Protein AF-A0A093ZN58-F1 (afdb_monomer_lite)

Foldseek 3Di:
DDDDPDDPPDDPPPDDPVVVDDPDDDVPDDDDLVPDPPVSHDDDDDPVRVVCVVVVNDDPDD

pLDDT: mean 76.77, std 12.57, range [45.19, 89.75]

Sequence (62 aa):
PLGRNIRSDSQVGSVPGRDFGPVAAAQGEFFDRSELPARFRRSPYTEAEIEAIETGGATMVC

Secondary structure (DSSP, 8-state):
--------S--TTTS-GGGG--SSPPTT----GGGS-GGGSPPPPPHHHHHHHHTTT-----

Radius of gyration: 22.83 Å; chains: 1; bounding box: 55×38×49 Å

Structure (mmCIF, N/CA/C/O backbone):
data_AF-A0A093ZN58-F1
#
_entry.id   AF-A0A093ZN58-F1
#
loop_
_atom_site.group_PDB
_atom_site.id
_atom_site.type_symbol
_atom_site.label_atom_id
_atom_site.label_alt_id
_atom_site.label_comp_id
_atom_site.label_asym_id
_atom_site.labe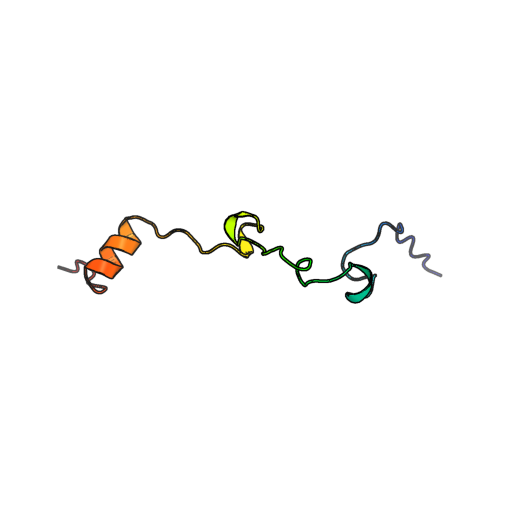l_entity_id
_atom_site.label_seq_id
_atom_site.pdbx_PDB_ins_code
_atom_site.Cartn_x
_atom_site.Cartn_y
_atom_site.Cartn_z
_atom_site.occupancy
_atom_site.B_iso_or_equiv
_atom_site.auth_seq_id
_atom_site.auth_comp_id
_atom_site.auth_asym_id
_atom_site.auth_atom_id
_atom_site.pdbx_PDB_model_num
ATOM 1 N N . PRO A 1 1 ? 37.901 18.144 -20.756 1.00 45.25 1 PRO A N 1
ATOM 2 C CA . PRO A 1 1 ? 36.762 17.194 -20.799 1.00 45.25 1 PRO A CA 1
ATOM 3 C C . PRO A 1 1 ? 36.580 16.503 -19.438 1.00 45.25 1 PRO A C 1
ATOM 5 O O . PRO A 1 1 ? 37.484 15.816 -18.975 1.00 45.25 1 PRO A O 1
ATOM 8 N N . LEU A 1 2 ? 35.458 16.755 -18.756 1.00 49.28 2 LEU A N 1
ATOM 9 C CA . LEU A 1 2 ? 35.165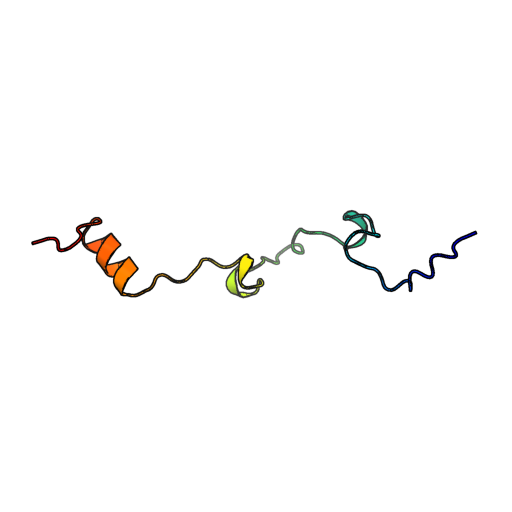 16.151 -17.452 1.00 49.28 2 LEU A CA 1
ATOM 10 C C . LEU A 1 2 ? 34.727 14.693 -17.660 1.00 49.28 2 LEU A C 1
ATOM 12 O O . LEU A 1 2 ? 33.603 14.427 -18.081 1.00 49.28 2 LEU A O 1
ATOM 16 N N . GLY A 1 3 ? 35.642 13.757 -17.405 1.00 58.16 3 GLY A N 1
ATOM 17 C CA . GLY A 1 3 ? 35.376 12.321 -17.422 1.00 58.16 3 GLY A CA 1
ATOM 18 C C . GLY A 1 3 ? 34.453 11.938 -16.269 1.00 58.16 3 GLY A C 1
ATOM 19 O O . GLY A 1 3 ? 34.864 11.913 -15.110 1.00 58.16 3 GLY A O 1
ATOM 20 N N . ARG A 1 4 ? 33.186 11.664 -16.583 1.00 57.34 4 ARG A N 1
ATOM 21 C CA . ARG A 1 4 ? 32.216 11.148 -15.620 1.00 57.34 4 ARG A CA 1
ATOM 22 C C . ARG A 1 4 ? 32.400 9.636 -15.494 1.00 57.34 4 ARG A C 1
ATOM 24 O O . ARG A 1 4 ? 31.833 8.867 -16.261 1.00 57.34 4 ARG A O 1
ATOM 31 N N . ASN A 1 5 ? 33.181 9.224 -14.502 1.00 62.91 5 ASN A N 1
ATOM 32 C CA . ASN A 1 5 ? 33.342 7.821 -14.119 1.00 62.91 5 ASN A CA 1
ATOM 33 C C . ASN A 1 5 ? 32.097 7.380 -13.320 1.00 62.91 5 ASN A C 1
ATOM 35 O O . ASN A 1 5 ? 32.124 7.336 -12.092 1.00 62.91 5 ASN A O 1
ATOM 39 N N . ILE A 1 6 ? 30.971 7.126 -13.995 1.00 61.62 6 ILE A N 1
ATOM 40 C CA . ILE A 1 6 ? 29.839 6.431 -13.364 1.00 61.62 6 ILE A CA 1
ATOM 41 C C . ILE A 1 6 ? 30.196 4.951 -13.360 1.00 61.62 6 ILE A C 1
ATOM 43 O O . ILE A 1 6 ? 30.250 4.315 -14.410 1.00 61.62 6 ILE A O 1
ATOM 47 N N . ARG A 1 7 ? 30.491 4.424 -12.171 1.00 57.88 7 ARG A N 1
ATOM 48 C CA . ARG A 1 7 ? 30.606 2.984 -11.952 1.00 57.88 7 ARG A CA 1
ATOM 49 C C . ARG A 1 7 ? 29.274 2.348 -12.343 1.00 57.88 7 ARG A C 1
ATOM 51 O O . ARG A 1 7 ? 28.221 2.746 -11.853 1.00 57.88 7 ARG A O 1
ATOM 58 N N . SER A 1 8 ? 29.353 1.427 -13.288 1.00 55.94 8 SER A N 1
ATOM 59 C CA . SER A 1 8 ? 28.254 0.709 -13.915 1.00 55.94 8 SER A CA 1
ATOM 60 C C . SER A 1 8 ? 27.749 -0.416 -13.016 1.00 55.94 8 SER A C 1
ATOM 62 O O . SER A 1 8 ? 27.854 -1.579 -13.381 1.00 55.94 8 SER A O 1
ATOM 64 N N . ASP A 1 9 ? 27.214 -0.072 -11.851 1.00 57.41 9 ASP A N 1
ATOM 65 C CA . ASP A 1 9 ? 26.326 -0.980 -11.135 1.00 57.41 9 ASP A CA 1
ATOM 66 C C . ASP A 1 9 ? 24.921 -0.418 -11.304 1.00 57.41 9 ASP A C 1
ATOM 68 O O . ASP A 1 9 ? 24.613 0.664 -10.807 1.00 57.41 9 ASP A O 1
ATOM 72 N N . SER A 1 10 ? 24.130 -1.116 -12.119 1.00 61.56 10 SER A N 1
ATOM 73 C CA . SER A 1 10 ? 22.760 -0.829 -12.550 1.00 61.56 10 SER A CA 1
ATOM 74 C C . SER A 1 10 ? 21.940 -0.056 -11.513 1.00 61.56 10 SER A C 1
ATOM 76 O O . SER A 1 10 ? 21.268 -0.634 -10.660 1.00 61.56 10 SER A O 1
ATOM 78 N N . GLN A 1 11 ? 21.995 1.273 -11.578 1.00 67.06 11 GLN A N 1
ATOM 79 C CA . GLN A 1 11 ? 21.301 2.132 -10.633 1.00 67.06 11 GLN A CA 1
ATOM 80 C C . GLN A 1 11 ? 19.860 2.319 -11.108 1.00 67.06 11 GLN A C 1
ATOM 82 O O . GLN A 1 11 ? 19.602 2.519 -12.298 1.00 67.06 11 GLN A O 1
ATOM 87 N N . VAL A 1 12 ? 18.903 2.244 -10.181 1.00 66.38 12 VAL A N 1
ATOM 88 C CA . VAL A 1 12 ? 17.482 2.482 -10.473 1.00 66.38 12 VAL A CA 1
ATOM 89 C C . VAL A 1 12 ? 17.347 3.890 -11.070 1.00 66.38 12 VAL A C 1
ATOM 91 O O . VAL A 1 12 ? 17.532 4.881 -10.369 1.00 66.38 12 VAL A O 1
ATOM 94 N N . GLY A 1 13 ? 17.102 3.966 -12.384 1.00 73.06 13 GLY A N 1
ATOM 95 C CA . GLY A 1 13 ? 17.066 5.209 -13.165 1.00 73.06 13 GLY A CA 1
ATOM 96 C C . GLY A 1 13 ? 17.922 5.215 -14.441 1.00 73.06 13 GLY A C 1
ATOM 97 O O . GLY A 1 13 ? 17.630 5.997 -15.341 1.00 73.06 13 GLY A O 1
ATOM 98 N N . SER A 1 14 ? 18.936 4.347 -14.566 1.00 80.38 14 SER A N 1
ATOM 99 C CA . SER A 1 14 ? 19.754 4.235 -15.793 1.00 80.38 14 SER A CA 1
ATOM 100 C C . SER A 1 14 ? 19.282 3.145 -16.761 1.00 80.38 14 SER A C 1
ATOM 102 O O . SER A 1 14 ? 19.703 3.129 -17.914 1.00 80.38 14 SER A O 1
ATOM 104 N N . VAL A 1 15 ? 18.426 2.234 -16.293 1.00 81.75 15 VAL A N 1
ATOM 105 C CA . VAL A 1 15 ? 17.889 1.093 -17.048 1.00 81.75 15 VAL A CA 1
ATOM 106 C C . VAL A 1 15 ? 16.387 1.311 -17.279 1.00 81.75 15 VAL A C 1
ATOM 108 O O . VAL A 1 15 ? 15.696 1.745 -16.350 1.00 81.75 15 VAL A O 1
ATOM 111 N N . PRO A 1 16 ? 15.848 1.058 -18.488 1.00 83.25 16 PRO A N 1
ATOM 112 C CA . PRO A 1 16 ? 14.418 1.192 -18.735 1.00 83.25 16 PRO A CA 1
ATOM 113 C C . PRO A 1 16 ? 13.621 0.164 -17.922 1.00 83.25 16 PRO A C 1
ATOM 115 O O . PRO A 1 16 ? 14.008 -0.993 -17.798 1.00 83.25 16 PRO A O 1
ATOM 118 N N . GLY A 1 17 ? 12.451 0.575 -17.421 1.00 79.31 17 GLY A N 1
ATOM 119 C CA . GLY A 1 17 ? 11.597 -0.233 -16.535 1.00 79.31 17 GLY A CA 1
ATOM 120 C C . GLY A 1 17 ? 11.292 -1.656 -17.031 1.00 79.31 17 GLY A C 1
ATOM 121 O O . GLY A 1 17 ? 11.155 -2.572 -16.229 1.00 79.31 17 GLY A O 1
ATOM 122 N N . ARG A 1 18 ? 11.229 -1.850 -18.354 1.00 82.25 18 ARG A N 1
ATOM 123 C CA . ARG A 1 18 ? 10.930 -3.140 -18.997 1.00 82.25 18 ARG A CA 1
ATOM 124 C C . ARG A 1 18 ? 12.017 -4.207 -18.786 1.00 82.25 18 ARG A C 1
ATOM 126 O O . ARG A 1 18 ? 11.708 -5.390 -18.848 1.00 82.25 18 ARG A O 1
ATOM 133 N N . ASP A 1 19 ? 13.260 -3.793 -18.538 1.00 85.69 19 ASP A N 1
ATOM 134 C CA . ASP A 1 19 ? 14.402 -4.707 -18.404 1.00 85.69 19 ASP A CA 1
ATOM 135 C C . ASP A 1 19 ? 14.493 -5.302 -16.987 1.00 85.69 19 ASP A C 1
ATOM 137 O O . ASP A 1 19 ? 15.216 -6.269 -16.767 1.00 85.69 19 ASP A O 1
ATOM 141 N N . PHE A 1 20 ? 13.735 -4.761 -16.023 1.00 82.56 20 PHE A N 1
ATOM 142 C CA . PHE A 1 20 ? 13.651 -5.286 -14.653 1.00 82.56 20 P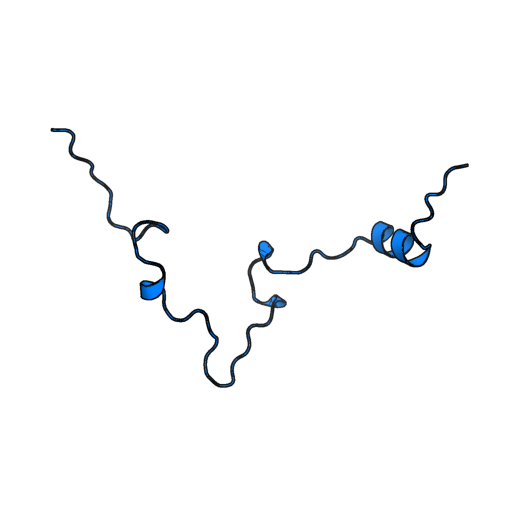HE A CA 1
ATOM 143 C C . PHE A 1 20 ? 12.752 -6.526 -14.528 1.00 82.56 20 PHE A C 1
ATOM 145 O O . PHE A 1 20 ? 12.669 -7.112 -13.451 1.00 82.56 20 PHE A O 1
ATOM 152 N N . GLY A 1 21 ? 12.101 -6.937 -15.618 1.00 84.94 21 GLY A N 1
ATOM 153 C CA . GLY A 1 21 ? 11.225 -8.101 -15.658 1.00 84.94 21 GLY A CA 1
ATOM 154 C C . GLY A 1 21 ? 9.736 -7.769 -15.503 1.00 84.94 21 GLY A C 1
ATOM 155 O O . GLY A 1 21 ? 9.341 -6.604 -15.397 1.00 84.94 21 GLY A O 1
ATOM 156 N N . PRO A 1 22 ? 8.880 -8.801 -15.562 1.00 83.69 22 PRO A N 1
ATOM 157 C CA . PRO A 1 22 ? 7.436 -8.640 -15.474 1.00 83.69 22 PRO A CA 1
ATOM 158 C C . PRO A 1 22 ? 7.005 -8.194 -14.072 1.00 83.69 22 PRO A C 1
ATOM 160 O O . PRO A 1 22 ? 7.471 -8.711 -13.063 1.00 83.69 22 PRO A O 1
ATOM 163 N N . VAL A 1 23 ? 6.067 -7.245 -14.022 1.00 83.44 23 VAL A N 1
ATOM 164 C CA . VAL A 1 23 ? 5.437 -6.780 -12.771 1.00 83.44 23 VAL A CA 1
ATOM 165 C C . VAL A 1 23 ? 4.321 -7.728 -12.317 1.00 83.44 23 VAL A C 1
ATOM 167 O O . VAL A 1 23 ? 3.993 -7.779 -11.137 1.00 83.44 23 VAL A O 1
ATOM 170 N N . ALA A 1 24 ? 3.709 -8.456 -13.253 1.00 85.31 24 ALA A N 1
ATOM 171 C CA . ALA A 1 24 ? 2.663 -9.423 -12.951 1.00 85.31 24 ALA A CA 1
ATOM 172 C C . ALA A 1 24 ? 3.258 -10.697 -12.334 1.00 85.31 24 ALA A C 1
ATOM 174 O O . ALA A 1 24 ? 4.334 -11.136 -12.739 1.00 85.31 24 ALA A O 1
ATOM 175 N N . ALA A 1 25 ? 2.529 -11.292 -11.388 1.00 85.38 25 ALA A N 1
ATOM 176 C CA . ALA A 1 25 ? 2.871 -12.596 -10.834 1.00 85.38 25 ALA A CA 1
ATOM 177 C C . ALA A 1 25 ? 2.816 -13.684 -11.920 1.00 85.38 25 ALA A C 1
ATOM 179 O O . ALA A 1 25 ? 2.135 -13.528 -12.942 1.00 85.38 25 ALA A O 1
ATOM 180 N N . ALA A 1 26 ? 3.530 -14.788 -11.697 1.00 86.75 26 ALA A N 1
ATOM 181 C CA . ALA A 1 26 ? 3.466 -15.939 -12.584 1.00 86.75 26 ALA A CA 1
ATOM 182 C C . ALA A 1 26 ? 2.049 -16.538 -12.614 1.00 86.75 26 ALA A C 1
ATOM 184 O O . ALA A 1 26 ? 1.228 -16.324 -11.721 1.00 86.75 26 ALA A O 1
ATOM 185 N N . GLN A 1 27 ? 1.744 -17.310 -13.658 1.00 89.75 27 GLN A N 1
ATOM 186 C CA . GLN A 1 27 ? 0.435 -17.945 -13.792 1.00 89.75 27 GLN A CA 1
ATOM 187 C C . GLN A 1 27 ? 0.162 -18.864 -12.588 1.00 89.75 27 GLN A C 1
ATOM 189 O O . GLN A 1 27 ? 0.855 -19.860 -12.397 1.00 89.75 27 GLN A O 1
ATOM 194 N N . GLY A 1 28 ? -0.873 -18.542 -11.806 1.00 89.00 28 GLY A N 1
ATOM 195 C CA . GLY A 1 28 ? -1.248 -19.292 -10.600 1.00 89.00 28 GLY A CA 1
ATOM 196 C C . GLY A 1 28 ? -0.600 -18.797 -9.302 1.00 89.00 28 GLY A C 1
ATOM 197 O O . GLY A 1 28 ? -0.927 -19.320 -8.241 1.00 89.00 28 GLY A O 1
ATOM 198 N N . GLU A 1 29 ? 0.263 -17.783 -9.370 1.00 86.19 29 GLU A N 1
ATOM 199 C CA . GLU A 1 29 ? 0.862 -17.121 -8.213 1.00 86.19 29 GLU A CA 1
ATOM 200 C C . GLU A 1 29 ? 0.156 -15.784 -7.942 1.00 86.19 29 GLU A C 1
ATOM 202 O O . GLU A 1 29 ? -0.280 -15.086 -8.861 1.00 86.19 29 GLU A O 1
ATOM 207 N N . PHE A 1 30 ? 0.030 -15.420 -6.668 1.00 84.31 30 PHE A N 1
ATOM 208 C CA . PHE A 1 30 ? -0.551 -14.153 -6.238 1.00 84.31 30 PHE A CA 1
ATOM 209 C C . PHE A 1 30 ? 0.386 -13.492 -5.239 1.00 84.31 30 PHE A C 1
ATOM 211 O O . PHE A 1 30 ? 0.845 -14.140 -4.306 1.00 84.31 30 PHE A O 1
ATOM 218 N N . PHE A 1 31 ? 0.621 -12.191 -5.399 1.00 86.00 31 PHE A N 1
ATOM 219 C CA . PHE A 1 31 ? 1.342 -11.428 -4.389 1.00 86.00 31 PHE A CA 1
ATOM 220 C C . PHE A 1 31 ? 0.436 -11.186 -3.184 1.00 86.00 31 PHE A C 1
ATOM 222 O O . PHE A 1 31 ? -0.559 -10.458 -3.291 1.00 86.00 31 PHE A O 1
ATOM 229 N N . ASP A 1 32 ? 0.798 -11.743 -2.031 1.00 86.19 32 ASP A N 1
ATOM 230 C CA . ASP A 1 32 ? 0.229 -11.276 -0.776 1.00 86.19 32 ASP A CA 1
ATOM 231 C C . ASP A 1 32 ? 0.856 -9.920 -0.426 1.00 86.19 32 ASP A C 1
ATOM 233 O O . ASP A 1 32 ? 2.068 -9.709 -0.482 1.00 86.19 32 ASP A O 1
ATOM 237 N N . ARG A 1 33 ? 0.014 -8.966 -0.029 1.00 84.12 33 ARG A N 1
ATOM 238 C CA . ARG A 1 33 ? 0.479 -7.670 0.466 1.00 84.12 33 ARG A CA 1
ATOM 239 C C . ARG A 1 33 ? 1.356 -7.835 1.703 1.00 84.12 33 ARG A C 1
ATOM 241 O O . ARG A 1 33 ? 2.209 -6.982 1.925 1.00 84.12 33 ARG A O 1
ATOM 248 N N . SER A 1 34 ? 1.156 -8.895 2.490 1.00 84.38 34 SER A N 1
ATOM 249 C CA . SER A 1 34 ? 1.962 -9.194 3.680 1.00 84.38 34 SER A CA 1
ATOM 250 C C . SER A 1 34 ? 3.447 -9.437 3.357 1.00 84.38 34 SER A C 1
ATOM 252 O O . SER A 1 34 ? 4.305 -9.076 4.164 1.00 84.38 34 SER A O 1
ATOM 254 N N . GLU A 1 35 ? 3.743 -9.946 2.159 1.00 86.12 35 GLU A N 1
ATOM 255 C CA . GLU A 1 35 ? 5.092 -10.254 1.663 1.00 86.12 35 GLU A CA 1
ATOM 256 C C . GLU A 1 35 ? 5.784 -9.040 1.025 1.00 86.12 35 GLU A C 1
ATOM 258 O O . GLU A 1 35 ? 6.999 -9.030 0.815 1.00 86.12 35 GLU A O 1
ATOM 263 N N . LEU A 1 36 ? 5.027 -7.977 0.735 1.00 85.50 36 LEU A N 1
ATOM 264 C CA . LEU A 1 36 ? 5.565 -6.758 0.147 1.00 85.50 36 LEU A CA 1
ATOM 265 C C . LEU A 1 36 ? 6.221 -5.845 1.203 1.00 85.50 36 LEU A C 1
ATOM 267 O O . LEU A 1 36 ? 5.835 -5.825 2.379 1.00 85.50 36 LEU A O 1
ATOM 271 N N . PRO A 1 37 ? 7.190 -5.000 0.791 1.00 88.56 37 PRO A N 1
ATOM 272 C CA . PRO A 1 37 ? 7.779 -3.986 1.661 1.00 88.56 37 PRO A CA 1
ATOM 273 C C . PRO A 1 37 ? 6.731 -3.136 2.392 1.00 88.56 37 PRO A C 1
ATOM 275 O O . PRO A 1 37 ? 5.664 -2.856 1.854 1.00 88.56 37 PRO A O 1
ATOM 278 N N . ALA A 1 38 ? 7.064 -2.655 3.598 1.00 86.00 38 ALA A N 1
ATOM 279 C CA . ALA A 1 38 ? 6.148 -1.924 4.492 1.00 86.00 38 ALA A CA 1
ATOM 280 C C . ALA A 1 38 ? 5.318 -0.822 3.810 1.00 86.00 38 ALA A C 1
ATOM 282 O O . ALA A 1 38 ? 4.135 -0.690 4.090 1.00 86.00 38 ALA A O 1
ATOM 283 N N . ARG A 1 39 ? 5.909 -0.094 2.859 1.00 86.88 39 ARG A N 1
A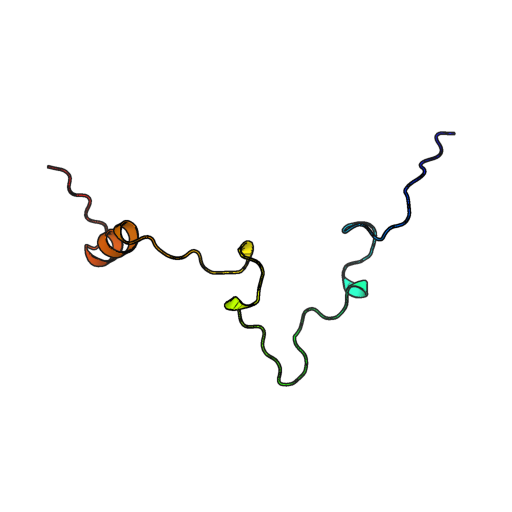TOM 284 C CA . ARG A 1 39 ? 5.240 0.963 2.079 1.00 86.88 39 ARG A CA 1
ATOM 285 C C . ARG A 1 39 ? 4.045 0.497 1.234 1.00 86.88 39 ARG A C 1
ATOM 287 O O . ARG A 1 39 ? 3.260 1.328 0.803 1.00 86.88 39 ARG A O 1
ATOM 294 N N . PHE A 1 40 ? 3.939 -0.800 0.956 1.00 87.12 40 PHE A N 1
ATOM 295 C CA . PHE A 1 40 ? 2.843 -1.407 0.195 1.00 87.12 40 PHE A CA 1
ATOM 296 C C . PHE A 1 40 ? 1.847 -2.162 1.088 1.00 87.12 40 PHE A C 1
ATOM 298 O O . PHE A 1 40 ? 0.851 -2.693 0.592 1.00 87.12 40 PHE A O 1
ATOM 305 N N . ARG A 1 41 ? 2.105 -2.216 2.399 1.00 87.31 41 ARG A N 1
ATOM 306 C CA . ARG A 1 41 ? 1.198 -2.792 3.393 1.00 87.31 41 ARG A CA 1
ATOM 307 C C . ARG A 1 41 ? 0.236 -1.720 3.898 1.00 87.31 41 ARG A C 1
ATOM 309 O O . ARG A 1 41 ? 0.551 -0.532 3.881 1.00 87.31 41 ARG A O 1
ATOM 316 N N . ARG A 1 42 ? -0.952 -2.136 4.345 1.00 83.50 42 ARG A N 1
ATOM 317 C CA . ARG A 1 42 ? -1.852 -1.234 5.081 1.00 83.50 42 ARG A CA 1
ATOM 318 C C . ARG A 1 42 ? -1.198 -0.916 6.422 1.00 83.50 42 ARG A C 1
ATOM 320 O O . ARG A 1 42 ? -0.684 -1.829 7.069 1.00 83.50 42 ARG A O 1
ATOM 327 N N . SER A 1 43 ? -1.226 0.347 6.830 1.00 84.19 43 SER A N 1
ATOM 328 C CA . SER A 1 43 ? -0.814 0.717 8.182 1.00 84.19 43 SER A CA 1
ATOM 329 C C . SER A 1 43 ? -1.746 0.040 9.193 1.00 84.19 43 SER A C 1
ATOM 331 O O . SER A 1 43 ? -2.964 0.107 9.001 1.00 84.19 43 SER A O 1
ATOM 333 N N . PRO A 1 44 ? -1.215 -0.636 10.227 1.00 83.56 44 PRO A N 1
ATOM 334 C CA . PRO A 1 44 ? -2.047 -1.121 11.317 1.00 83.56 44 PRO A CA 1
ATOM 335 C C . PRO A 1 44 ? -2.645 0.080 12.055 1.00 83.56 44 PRO A C 1
ATOM 337 O O . PRO A 1 44 ? -1.935 1.055 12.303 1.00 83.56 44 PRO A O 1
ATOM 340 N N . TYR A 1 45 ? -3.933 0.005 12.389 1.00 85.31 45 TYR A N 1
ATOM 341 C CA . TYR A 1 45 ? -4.557 0.986 13.272 1.00 85.31 45 TYR A CA 1
ATOM 342 C C . TYR A 1 45 ? -4.060 0.773 14.699 1.00 85.31 45 TYR A C 1
ATOM 344 O O . TYR A 1 45 ? -3.887 -0.361 15.150 1.00 85.31 45 TYR A O 1
ATOM 352 N N . THR A 1 46 ? -3.817 1.871 15.398 1.00 87.88 46 THR A N 1
ATOM 353 C CA . THR A 1 46 ? -3.581 1.861 16.841 1.00 87.88 46 THR A CA 1
ATOM 354 C C . THR A 1 46 ? -4.896 1.649 17.593 1.00 87.88 46 THR A C 1
ATOM 356 O O . THR A 1 46 ? -5.963 1.969 17.075 1.00 87.88 46 THR A O 1
ATOM 359 N N . GLU A 1 47 ? -4.830 1.153 18.830 1.00 85.62 47 GLU A N 1
ATOM 360 C CA . GLU A 1 47 ? -6.025 0.913 19.659 1.00 85.62 47 GLU A CA 1
ATOM 361 C C . GLU A 1 47 ? -6.894 2.174 19.808 1.00 85.62 47 GLU A C 1
ATOM 363 O O . GLU A 1 47 ? -8.111 2.121 19.677 1.00 85.62 47 GLU A O 1
ATOM 368 N N . ALA A 1 48 ? -6.256 3.336 19.977 1.00 84.44 48 ALA A N 1
ATOM 369 C CA . ALA A 1 48 ? -6.951 4.616 20.076 1.00 84.44 48 ALA A CA 1
ATOM 370 C C . ALA A 1 48 ? -7.665 5.013 18.771 1.00 84.44 48 ALA A C 1
ATOM 372 O O . ALA A 1 48 ? -8.736 5.612 18.806 1.00 84.44 48 ALA A O 1
ATOM 373 N N . GLU A 1 49 ? -7.092 4.691 17.607 1.00 83.62 49 GLU A N 1
ATOM 374 C CA . GLU A 1 49 ? -7.748 4.934 16.317 1.00 83.62 49 GLU A CA 1
ATOM 375 C C . GLU A 1 49 ? -8.925 3.985 16.098 1.00 83.62 49 GLU A C 1
ATOM 377 O O . GLU A 1 49 ? -9.938 4.394 15.534 1.00 83.62 49 GLU A O 1
ATOM 382 N N . ILE A 1 50 ? -8.807 2.737 16.557 1.00 85.69 50 ILE A N 1
ATOM 383 C CA . ILE A 1 50 ? -9.899 1.760 16.513 1.00 85.69 50 ILE A CA 1
ATOM 384 C C . ILE A 1 50 ? -11.063 2.265 17.369 1.00 85.69 50 ILE A C 1
ATOM 386 O O . ILE A 1 50 ? -12.174 2.394 16.858 1.00 85.69 50 ILE A O 1
ATOM 390 N N . GLU A 1 51 ? -10.799 2.662 18.616 1.00 84.69 51 GLU A N 1
ATOM 391 C CA . GLU A 1 51 ? -11.814 3.221 19.516 1.00 84.69 51 GLU A CA 1
ATOM 392 C C . GLU A 1 51 ? -12.447 4.494 18.936 1.00 84.69 51 GLU A C 1
ATOM 394 O O . GLU A 1 51 ? -13.669 4.650 18.950 1.00 84.69 51 GLU A O 1
ATOM 399 N N . ALA A 1 52 ? -11.648 5.392 18.352 1.00 83.81 52 ALA A N 1
ATOM 400 C CA . ALA A 1 52 ? -12.162 6.591 17.696 1.00 83.81 52 ALA A CA 1
ATOM 401 C C . ALA A 1 52 ? -13.095 6.258 16.519 1.00 83.81 52 ALA A C 1
ATOM 403 O O . ALA A 1 52 ? -14.072 6.966 16.295 1.00 83.81 52 ALA A O 1
ATOM 404 N N . ILE A 1 53 ? -12.836 5.186 15.766 1.00 82.06 53 ILE A N 1
ATOM 405 C CA . ILE A 1 53 ? -13.723 4.739 14.683 1.00 82.06 53 ILE A CA 1
ATOM 406 C C . ILE A 1 53 ? -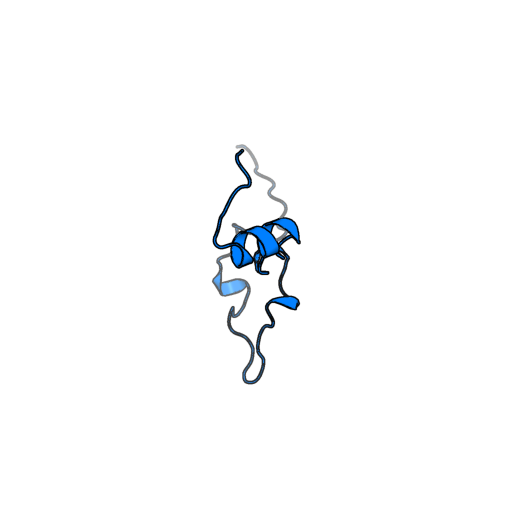15.004 4.112 15.251 1.00 82.06 53 ILE A C 1
ATOM 408 O O . ILE A 1 53 ? -16.095 4.432 14.778 1.00 82.06 53 ILE A O 1
ATOM 412 N N . GLU A 1 54 ? -14.896 3.257 16.270 1.00 83.25 54 GLU A N 1
ATOM 413 C CA . GLU A 1 54 ? -16.038 2.576 16.898 1.00 83.25 54 GLU A CA 1
ATOM 414 C C . GLU A 1 54 ? -16.980 3.546 17.624 1.00 83.25 54 GLU A C 1
ATOM 416 O O . GLU A 1 54 ? -18.199 3.380 17.596 1.00 83.25 54 GLU A O 1
ATOM 421 N N . THR A 1 55 ? -16.428 4.614 18.199 1.00 81.88 55 THR A N 1
ATOM 422 C CA . THR A 1 55 ? -17.178 5.725 18.807 1.00 81.88 55 THR A CA 1
ATOM 423 C C . THR A 1 55 ? -17.685 6.748 17.781 1.00 81.88 55 THR A C 1
ATOM 425 O O . THR A 1 55 ? -18.301 7.747 18.154 1.00 81.88 55 THR A O 1
ATOM 428 N N . GLY A 1 56 ? -17.469 6.512 16.480 1.00 75.69 56 GLY A N 1
ATOM 429 C CA . GLY A 1 56 ? -17.972 7.362 15.398 1.00 75.69 56 GLY A CA 1
ATOM 430 C C . GLY A 1 56 ? -17.252 8.707 15.256 1.00 75.69 56 GLY A C 1
ATOM 431 O O . GLY A 1 56 ? -17.836 9.667 14.7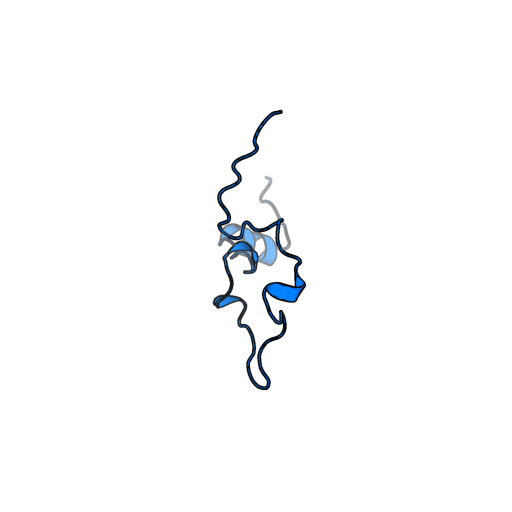57 1.00 75.69 56 GLY A O 1
ATOM 432 N N . GLY A 1 57 ? -15.997 8.798 15.692 1.00 66.75 57 GLY A N 1
ATOM 433 C CA . GLY A 1 57 ? -15.187 10.017 15.659 1.00 66.75 57 GLY A CA 1
ATOM 434 C C . GLY A 1 57 ? -15.476 10.980 16.810 1.00 66.75 57 GLY A C 1
ATOM 435 O O . GLY A 1 57 ? -15.122 12.156 16.719 1.00 66.75 57 GLY A O 1
ATOM 436 N N . ALA A 1 58 ? -16.125 10.514 17.880 1.00 62.66 58 ALA A N 1
ATOM 437 C CA . ALA A 1 58 ? -16.399 11.326 19.055 1.00 62.66 58 ALA A CA 1
ATOM 438 C C . ALA A 1 58 ? -15.107 11.556 19.855 1.00 62.66 58 ALA A C 1
ATOM 440 O O . ALA A 1 58 ? -14.609 10.668 20.542 1.00 62.66 58 ALA A O 1
ATOM 441 N N . THR A 1 59 ? -14.550 12.764 19.792 1.00 60.56 59 THR A N 1
ATOM 442 C CA . THR A 1 59 ? -13.525 13.184 20.751 1.00 60.56 59 THR A CA 1
ATOM 443 C C . THR A 1 59 ? -14.211 13.491 22.085 1.00 60.56 59 THR A C 1
ATOM 445 O O . THR A 1 59 ? -15.196 14.229 22.122 1.00 60.56 59 THR A O 1
ATOM 448 N N . MET A 1 60 ? -13.716 12.932 23.198 1.00 59.56 60 MET A N 1
ATOM 449 C CA . MET A 1 60 ? -14.121 13.373 24.539 1.00 59.56 60 MET A CA 1
ATOM 450 C C . MET A 1 60 ? -13.634 14.813 24.746 1.00 59.56 60 MET A C 1
ATOM 452 O O . MET A 1 60 ? -12.522 15.048 25.212 1.00 59.56 60 MET A O 1
ATOM 456 N N . VAL A 1 61 ? -14.452 15.784 24.349 1.00 53.94 61 VAL A N 1
ATOM 457 C CA . VAL A 1 61 ? -14.295 17.193 24.711 1.00 53.94 61 VAL A CA 1
ATOM 458 C C . VAL A 1 61 ? -15.417 17.506 25.694 1.00 53.94 61 VAL A C 1
ATOM 460 O O . VAL A 1 61 ? -16.579 17.588 25.301 1.00 53.94 61 VAL A O 1
ATOM 463 N N . CYS A 1 62 ? -15.052 17.619 26.970 1.00 45.19 62 CYS A N 1
ATOM 464 C CA . CYS A 1 62 ? -15.863 18.223 28.026 1.00 45.19 62 CYS A CA 1
ATOM 465 C C . CYS A 1 62 ? -15.262 19.585 28.372 1.00 45.19 62 CYS A C 1
ATOM 467 O O . CYS A 1 62 ? -14.013 19.661 28.440 1.00 45.19 62 CYS A O 1
#